Protein AF-A0A3D5ZNT5-F1 (afdb_monomer)

Sequence (59 aa):
MPTPHISAKAGDFAPTVLMPGDPLRAKYIAEHYLENPVLVNNVRGVQGYTGTYKGKRVS

Secondary structure (DSSP, 8-state)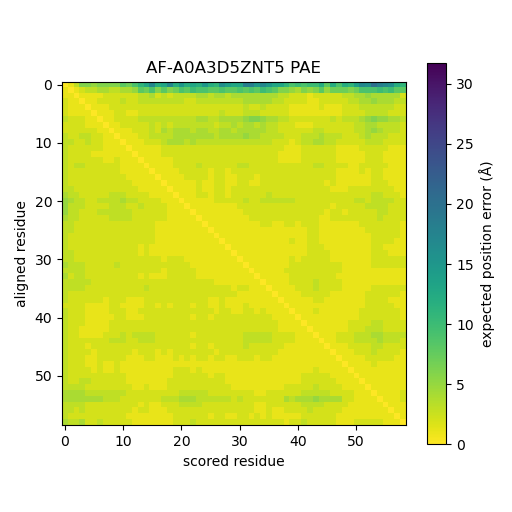:
---SS--PPTTTS-SS----SSHHHHHHHHHHH-EEEEEEE-GGG--EEEEEETTEEE-

pLDDT: mean 97.29, std 2.19, range [83.81, 98.69]

Nearest PDB structures (foldseek):
  4m7w-assembly1_A  TM=9.939E-01  e=1.487E-07  Leptotrichia buccalis C-1013-b
  2ac7-assembly1_B  TM=9.970E-01  e=3.534E-07  Bacillus cereus G9241
  3uaw-assembly1_A  TM=9.939E-01  e=3.534E-07  Bacillus cereus
  3uav-assembly1_A  TM=9.984E-01  e=4.613E-07  Bacillus cereus
  4d9h-assembly1_B  TM=9.901E-01  e=5.270E-07  Bacillus subtilis

Mean predicted aligned error: 2.06 Å

Foldseek 3Di:
DADLQFRADVPQAFPAEDDDPDQVVQVVCQVPAFDPWDFRGCRVHNTDIWGDGPNGIYD

Radius of gyration: 10.7 Å; Cα contacts (8 Å, |Δi|>4): 103; chains: 1; bounding box: 20×28×24 Å

Solvent-accessible surface area (backbone atoms only — not comparable to full-atom values): 3392 Å² total; per-residue (Å²): 114,57,52,102,68,41,66,34,54,82,80,56,60,37,97,46,72,70,83,66,91,48,36,68,54,39,49,51,48,33,74,74,60,31,48,79,55,39,82,49,25,57,46,95,65,49,45,39,45,22,24,30,46,96,88,38,62,35,42

Structure (mmCIF, N/CA/C/O backbone):
data_AF-A0A3D5ZNT5-F1
#
_entry.id   AF-A0A3D5ZNT5-F1
#
loop_
_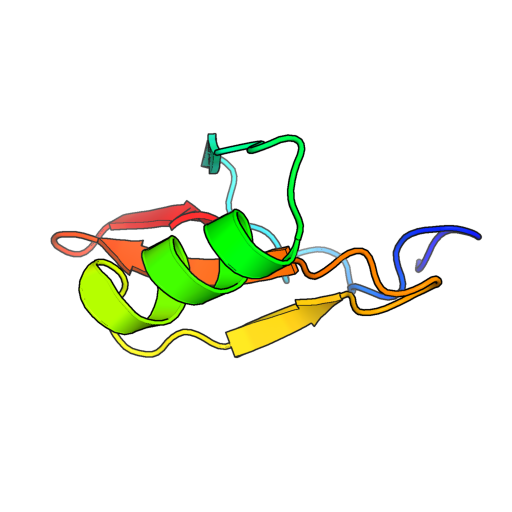atom_site.group_PDB
_atom_site.id
_atom_site.type_symbol
_atom_site.label_atom_id
_atom_site.label_alt_id
_atom_site.label_comp_id
_atom_site.label_asym_id
_atom_site.label_entity_id
_atom_site.label_seq_id
_atom_site.pdbx_PDB_ins_code
_atom_site.Cartn_x
_atom_site.Cartn_y
_atom_site.Cartn_z
_atom_site.occupancy
_atom_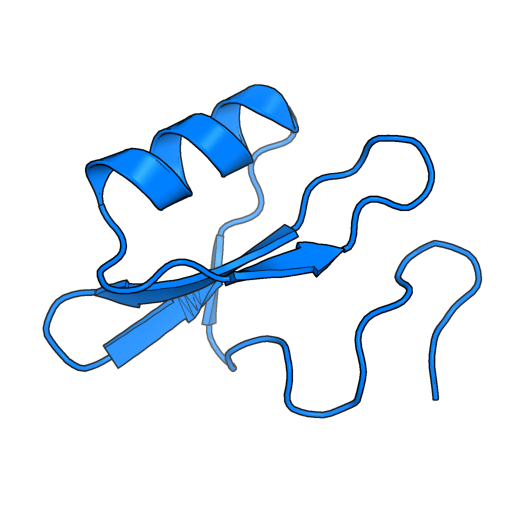site.B_iso_or_equiv
_atom_site.auth_seq_id
_atom_site.auth_comp_id
_atom_site.auth_asym_id
_atom_site.auth_atom_id
_atom_site.pdbx_PDB_model_num
ATOM 1 N N . MET A 1 1 ? 4.257 -17.841 -1.858 1.00 83.81 1 MET A N 1
ATOM 2 C CA . MET A 1 1 ? 5.449 -17.736 -2.726 1.00 83.81 1 MET A CA 1
ATOM 3 C C . MET A 1 1 ? 5.420 -16.372 -3.395 1.00 83.81 1 MET A C 1
ATOM 5 O O . MET A 1 1 ? 4.325 -15.974 -3.781 1.00 83.81 1 MET A O 1
ATOM 9 N N . PRO A 1 2 ? 6.551 -15.653 -3.481 1.00 90.94 2 PRO A N 1
ATOM 10 C CA . PRO A 1 2 ? 6.626 -14.396 -4.224 1.00 90.94 2 PRO A CA 1
ATOM 11 C C . PRO A 1 2 ? 6.388 -14.632 -5.723 1.00 90.94 2 PRO A C 1
ATOM 13 O O . PRO A 1 2 ? 6.550 -15.748 -6.219 1.00 90.94 2 PRO A O 1
ATOM 16 N N . THR A 1 3 ? 6.007 -13.579 -6.441 1.00 96.00 3 THR A N 1
ATOM 17 C CA . THR A 1 3 ? 5.813 -13.593 -7.900 1.00 96.00 3 THR A CA 1
ATOM 18 C C . THR A 1 3 ? 6.911 -12.772 -8.588 1.00 96.00 3 THR A C 1
ATOM 20 O O . THR A 1 3 ? 7.601 -12.003 -7.915 1.00 96.00 3 THR A O 1
ATOM 23 N N . PRO A 1 4 ? 7.065 -12.843 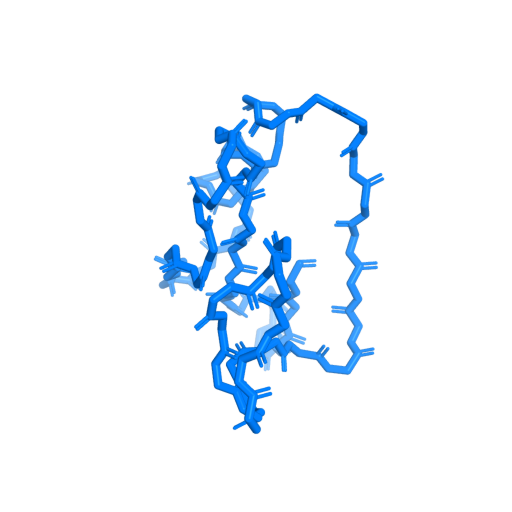-9.925 1.00 97.19 4 PRO A N 1
ATOM 24 C CA . PRO A 1 4 ? 8.086 -12.064 -10.637 1.00 97.19 4 PRO A CA 1
ATOM 25 C C . PRO A 1 4 ? 7.975 -10.534 -10.488 1.00 97.19 4 PRO A C 1
ATOM 27 O O . PRO A 1 4 ? 8.936 -9.820 -10.772 1.00 97.19 4 PRO A O 1
ATOM 30 N N . HIS A 1 5 ? 6.810 -10.019 -10.078 1.00 97.62 5 HIS A N 1
ATOM 31 C CA . HIS A 1 5 ? 6.525 -8.579 -9.990 1.00 97.62 5 HIS A CA 1
ATOM 32 C C . HIS A 1 5 ? 6.183 -8.111 -8.571 1.00 97.62 5 HIS A C 1
ATOM 34 O O . HIS A 1 5 ? 6.117 -6.908 -8.327 1.00 97.62 5 HIS A O 1
ATOM 40 N N . ILE A 1 6 ? 5.948 -9.046 -7.647 1.00 97.31 6 ILE A N 1
ATOM 41 C CA . ILE A 1 6 ? 5.527 -8.765 -6.275 1.00 97.31 6 ILE A CA 1
ATOM 42 C C . ILE A 1 6 ? 6.285 -9.707 -5.334 1.00 97.31 6 ILE A C 1
ATOM 44 O O . ILE A 1 6 ? 6.017 -10.912 -5.323 1.00 97.31 6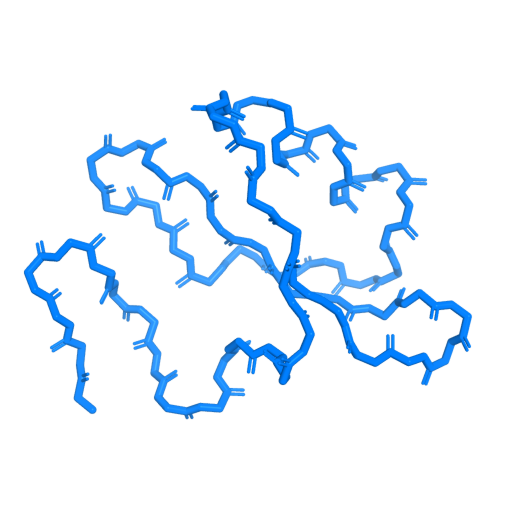 ILE A O 1
ATOM 48 N N . SER A 1 7 ? 7.217 -9.163 -4.545 1.00 96.19 7 SER A N 1
ATOM 49 C CA . SER A 1 7 ? 8.076 -9.923 -3.617 1.00 96.19 7 SER A CA 1
ATOM 50 C C . SER A 1 7 ? 7.429 -10.231 -2.263 1.00 96.19 7 SER A C 1
ATOM 52 O O . SER A 1 7 ? 8.047 -10.895 -1.432 1.00 96.19 7 SER A O 1
ATOM 54 N N . ALA A 1 8 ? 6.211 -9.742 -2.031 1.00 96.44 8 ALA A N 1
ATOM 55 C CA . ALA A 1 8 ? 5.480 -9.931 -0.785 1.00 96.44 8 ALA A CA 1
ATOM 56 C C . ALA A 1 8 ? 5.172 -11.415 -0.510 1.00 96.44 8 ALA A C 1
ATOM 58 O O . ALA A 1 8 ? 4.962 -12.224 -1.425 1.00 96.44 8 ALA A O 1
ATOM 59 N N . LYS A 1 9 ? 5.119 -11.777 0.771 1.00 95.44 9 LYS A N 1
ATOM 60 C CA . LYS A 1 9 ? 4.711 -13.102 1.243 1.00 95.44 9 LYS A CA 1
ATOM 61 C C . LYS A 1 9 ? 3.187 -13.204 1.305 1.00 95.44 9 LYS A C 1
ATOM 63 O O . LYS A 1 9 ? 2.455 -12.215 1.322 1.00 95.44 9 LYS A O 1
ATOM 68 N N . ALA A 1 10 ? 2.695 -14.441 1.357 1.00 93.69 10 ALA A N 1
ATOM 69 C CA . ALA A 1 10 ? 1.280 -14.678 1.607 1.00 93.69 10 ALA A CA 1
ATOM 70 C C . ALA A 1 10 ? 0.910 -14.101 2.981 1.00 93.69 10 ALA A C 1
ATOM 72 O O . ALA A 1 10 ? 1.569 -14.403 3.973 1.00 93.69 10 ALA A O 1
ATOM 73 N N . GLY A 1 11 ? -0.130 -13.269 3.016 1.00 94.69 11 GLY A N 1
ATOM 74 C CA . GLY A 1 11 ? -0.564 -12.584 4.229 1.00 94.69 11 GLY A CA 1
ATOM 75 C C . GLY A 1 11 ? 0.120 -11.244 4.500 1.00 94.69 11 GLY A C 1
ATOM 76 O O . GLY A 1 11 ? -0.247 -10.622 5.491 1.00 94.69 11 GLY A O 1
ATOM 77 N N . ASP A 1 12 ? 1.046 -10.770 3.655 1.00 96.88 12 ASP A N 1
ATOM 78 C CA . ASP A 1 12 ? 1.614 -9.414 3.764 1.00 96.88 12 ASP A CA 1
ATOM 79 C C . ASP A 1 12 ? 0.615 -8.344 3.299 1.00 96.88 12 ASP A C 1
ATOM 81 O O . ASP A 1 12 ? 0.489 -7.300 3.939 1.00 96.88 12 ASP A O 1
ATOM 85 N N . PHE A 1 13 ? -0.143 -8.625 2.236 1.00 97.88 13 PHE A N 1
ATOM 86 C CA . PHE A 1 13 ? -1.261 -7.794 1.787 1.00 97.88 13 PHE A CA 1
ATOM 87 C C . PHE A 1 13 ? -2.523 -8.037 2.620 1.00 97.88 13 PHE A C 1
ATOM 89 O O . PHE A 1 13 ? -2.793 -9.155 3.073 1.00 97.88 13 PHE A O 1
ATOM 96 N N . ALA A 1 14 ? -3.308 -6.981 2.807 1.00 97.94 14 ALA A N 1
ATOM 97 C CA . ALA A 1 14 ? -4.646 -7.059 3.367 1.00 97.94 14 ALA A CA 1
ATOM 98 C C . ALA A 1 14 ? -5.650 -7.630 2.343 1.00 97.94 14 ALA A C 1
ATOM 100 O O . ALA A 1 14 ? -5.410 -7.556 1.138 1.00 97.94 14 ALA A O 1
ATOM 101 N N . PRO A 1 15 ? -6.812 -8.142 2.789 1.00 97.50 15 PRO A N 1
ATOM 102 C CA . PRO A 1 15 ? -7.891 -8.534 1.877 1.00 97.50 15 PRO A CA 1
ATOM 103 C C . PRO A 1 15 ? -8.455 -7.368 1.048 1.00 97.50 15 PRO A C 1
ATOM 105 O O . PRO A 1 15 ? -8.950 -7.583 -0.054 1.00 97.50 15 PRO A O 1
ATOM 108 N N . THR A 1 16 ? -8.381 -6.141 1.575 1.00 98.19 16 THR A N 1
ATOM 109 C CA . THR A 1 16 ? -8.824 -4.915 0.898 1.00 98.19 16 THR A CA 1
ATOM 110 C C . THR A 1 16 ? -7.611 -4.119 0.435 1.00 98.19 16 THR A C 1
ATOM 112 O O . THR A 1 16 ? -6.779 -3.753 1.266 1.00 98.19 16 THR A O 1
ATOM 115 N N . VAL A 1 17 ? -7.541 -3.827 -0.867 1.00 98.12 17 VAL A N 1
ATOM 116 C CA . VAL A 1 17 ? -6.397 -3.157 -1.503 1.00 98.12 17 VAL A CA 1
ATOM 117 C C . VAL A 1 17 ? -6.852 -1.941 -2.313 1.00 98.12 17 VAL A C 1
ATOM 119 O O . VAL A 1 17 ? -7.761 -2.047 -3.139 1.00 98.12 17 VAL A O 1
ATOM 122 N N . LEU A 1 18 ? -6.206 -0.796 -2.106 1.00 98.12 18 LEU A N 1
ATOM 123 C CA . LEU A 1 18 ? -6.296 0.394 -2.947 1.00 98.12 18 LEU A CA 1
ATOM 124 C C . LEU A 1 18 ? -5.144 0.381 -3.958 1.00 98.12 18 LEU A C 1
ATOM 126 O O . LEU A 1 18 ? -3.982 0.252 -3.594 1.00 98.12 18 LEU A O 1
ATOM 130 N N . MET A 1 19 ? -5.457 0.536 -5.245 1.00 97.94 19 MET A N 1
ATOM 131 C CA . MET A 1 19 ? -4.474 0.393 -6.328 1.00 97.94 19 MET A CA 1
ATOM 132 C C . MET A 1 19 ? -4.304 1.700 -7.115 1.00 97.94 19 MET A C 1
ATOM 134 O O . MET A 1 19 ? -4.812 1.821 -8.233 1.00 97.94 19 MET A O 1
ATOM 138 N N . PRO A 1 20 ? -3.624 2.719 -6.556 1.00 97.38 20 PRO A N 1
ATOM 139 C CA . PRO A 1 20 ? -3.247 3.887 -7.338 1.00 97.38 20 PRO A CA 1
ATOM 140 C C . PRO A 1 20 ? -2.229 3.487 -8.416 1.00 97.38 20 PRO A C 1
ATOM 142 O O . PRO A 1 20 ? -1.323 2.699 -8.166 1.00 97.38 20 PRO A O 1
ATOM 145 N N . GLY A 1 21 ? -2.351 4.058 -9.617 1.00 97.44 21 GLY A N 1
ATOM 146 C CA . GLY A 1 21 ? -1.411 3.769 -10.709 1.00 97.44 21 GLY A CA 1
ATOM 147 C C . GLY A 1 21 ? 0.005 4.318 -10.486 1.00 97.44 21 GLY A C 1
ATOM 148 O O . GLY A 1 21 ? 0.957 3.790 -11.047 1.00 97.44 21 GLY A O 1
ATOM 149 N N . ASP A 1 22 ? 0.149 5.365 -9.669 1.00 97.50 22 ASP A N 1
ATOM 150 C CA . ASP A 1 22 ? 1.434 5.990 -9.339 1.00 97.50 22 ASP A CA 1
ATOM 151 C C . ASP A 1 22 ? 1.988 5.428 -8.009 1.00 97.50 22 ASP A C 1
ATOM 153 O O . ASP A 1 22 ? 1.343 5.607 -6.968 1.00 97.50 22 ASP A O 1
ATOM 157 N N . PRO A 1 23 ? 3.182 4.800 -7.996 1.00 96.56 23 PRO A N 1
ATOM 158 C CA . PRO A 1 23 ? 3.819 4.304 -6.775 1.00 96.56 23 PRO A CA 1
ATOM 159 C C . PRO A 1 23 ? 4.061 5.379 -5.710 1.00 96.56 23 PRO A C 1
ATOM 161 O O . PRO A 1 23 ? 3.949 5.101 -4.515 1.00 96.56 23 PRO A O 1
ATOM 164 N N . LEU A 1 24 ? 4.351 6.620 -6.112 1.00 97.06 24 LEU A N 1
ATOM 165 C CA . LEU A 1 24 ? 4.553 7.717 -5.163 1.00 97.06 24 LEU A CA 1
ATOM 166 C C . LEU A 1 24 ? 3.234 8.148 -4.519 1.00 97.06 24 LEU A C 1
ATOM 168 O O . LEU A 1 24 ? 3.219 8.581 -3.366 1.00 97.06 24 LEU A O 1
ATOM 172 N N . ARG A 1 25 ? 2.108 7.949 -5.215 1.00 98.44 25 ARG A N 1
ATOM 173 C CA . ARG A 1 25 ? 0.776 8.108 -4.626 1.00 98.44 25 ARG A CA 1
ATOM 174 C C . ARG A 1 25 ? 0.471 6.998 -3.623 1.00 98.44 25 ARG A C 1
ATOM 176 O O . ARG A 1 25 ? -0.114 7.297 -2.587 1.00 98.44 25 ARG A O 1
ATOM 183 N N . ALA A 1 26 ? 0.882 5.755 -3.886 1.00 98.38 26 ALA A N 1
ATOM 184 C CA . ALA A 1 26 ? 0.756 4.668 -2.909 1.00 98.38 26 ALA A CA 1
ATOM 185 C C . ALA A 1 26 ? 1.518 4.998 -1.617 1.00 98.38 26 ALA A C 1
ATOM 187 O O . ALA A 1 26 ? 0.957 4.894 -0.527 1.00 98.38 26 ALA A O 1
ATOM 188 N N . LYS A 1 27 ? 2.755 5.496 -1.747 1.00 98.25 27 LYS A N 1
ATOM 189 C CA . LYS A 1 27 ? 3.555 5.985 -0.617 1.00 98.25 27 LYS A CA 1
ATOM 190 C C . LYS A 1 27 ? 2.872 7.114 0.141 1.00 98.25 27 LYS A C 1
ATOM 192 O O . LYS A 1 27 ? 2.731 7.029 1.356 1.00 98.25 27 LYS A O 1
ATOM 197 N N . TYR A 1 28 ? 2.413 8.141 -0.576 1.00 98.56 28 TYR A N 1
ATOM 198 C CA . TYR A 1 28 ? 1.708 9.268 0.029 1.00 98.56 28 TYR A CA 1
ATOM 199 C C . TYR A 1 28 ? 0.492 8.798 0.838 1.00 98.56 28 TYR A C 1
ATOM 201 O O . TYR A 1 28 ? 0.330 9.199 1.988 1.00 98.56 28 TYR A O 1
ATOM 209 N N . ILE A 1 29 ? -0.330 7.908 0.269 1.00 98.50 29 ILE A N 1
ATOM 210 C CA . ILE A 1 29 ? -1.503 7.359 0.957 1.00 98.50 29 ILE A CA 1
ATOM 211 C C . ILE A 1 29 ? -1.082 6.589 2.216 1.00 98.50 29 ILE A C 1
ATOM 213 O O . ILE A 1 29 ? -1.671 6.784 3.279 1.00 98.50 29 ILE A O 1
ATOM 217 N N . ALA A 1 30 ? -0.055 5.746 2.111 1.00 98.44 30 ALA A N 1
ATOM 218 C CA . ALA A 1 30 ? 0.426 4.956 3.234 1.00 98.44 30 ALA A CA 1
ATOM 219 C C . ALA A 1 30 ? 0.923 5.831 4.394 1.00 98.44 30 ALA A C 1
ATOM 221 O O . ALA A 1 30 ? 0.539 5.593 5.533 1.00 98.44 30 ALA A O 1
ATOM 222 N N . GLU A 1 31 ? 1.715 6.866 4.109 1.00 98.12 31 GLU A N 1
ATOM 223 C CA . GLU A 1 31 ? 2.301 7.752 5.126 1.00 98.12 31 GLU A CA 1
ATOM 224 C C . GLU A 1 31 ? 1.274 8.673 5.802 1.00 98.12 31 GLU A C 1
ATOM 226 O O . GLU A 1 31 ? 1.469 9.056 6.953 1.00 98.12 31 GLU A O 1
ATOM 231 N N . HIS A 1 32 ? 0.190 9.036 5.108 1.00 98.44 32 HIS A N 1
ATOM 232 C CA . HIS A 1 32 ? -0.776 10.021 5.611 1.00 98.44 32 HIS A CA 1
ATOM 233 C C . HIS A 1 32 ? -2.052 9.406 6.191 1.00 98.44 32 HIS A C 1
ATOM 235 O O . HIS A 1 32 ? -2.702 10.041 7.022 1.00 98.44 32 HIS A O 1
ATOM 241 N N . TYR A 1 33 ? -2.445 8.207 5.750 1.00 98.38 33 TYR A N 1
ATOM 242 C CA . TYR A 1 33 ? -3.732 7.613 6.127 1.00 98.38 33 TYR A CA 1
ATOM 243 C C . TYR A 1 33 ? -3.608 6.280 6.857 1.00 98.38 33 TYR A C 1
ATOM 245 O O . TYR A 1 33 ? -4.529 5.932 7.594 1.00 98.38 33 TYR A O 1
ATOM 253 N N . LEU A 1 34 ? -2.529 5.519 6.660 1.00 98.50 34 LEU A N 1
ATOM 254 C CA . LEU A 1 34 ? -2.355 4.246 7.352 1.00 98.50 34 LEU A CA 1
ATOM 255 C C . LEU A 1 34 ? -1.579 4.455 8.653 1.00 98.50 34 LEU A C 1
ATOM 257 O O . LEU A 1 34 ? -0.561 5.138 8.705 1.00 98.50 34 LEU A O 1
ATOM 261 N N . GLU A 1 35 ? -2.038 3.803 9.707 1.00 98.62 35 GLU A N 1
ATOM 262 C CA . GLU A 1 35 ? -1.279 3.590 10.929 1.00 98.62 35 GLU A CA 1
ATOM 263 C C . GLU A 1 35 ? -0.320 2.408 10.716 1.00 98.62 35 GLU A C 1
ATOM 265 O O . GLU A 1 35 ? -0.695 1.386 10.133 1.00 98.62 35 GLU A O 1
ATOM 270 N N . ASN A 1 36 ? 0.916 2.538 11.207 1.00 97.75 36 ASN A N 1
ATOM 271 C CA . ASN A 1 36 ? 1.977 1.526 11.094 1.00 97.75 36 ASN A CA 1
ATOM 272 C C . ASN A 1 36 ? 2.165 0.960 9.664 1.00 97.75 36 ASN A C 1
ATOM 274 O O . ASN A 1 36 ? 2.136 -0.262 9.487 1.00 97.75 36 ASN A O 1
ATOM 278 N N . PRO A 1 37 ? 2.336 1.809 8.629 1.00 98.00 37 PRO A N 1
ATOM 279 C CA . PRO A 1 37 ? 2.512 1.332 7.265 1.00 98.00 37 PRO A CA 1
ATOM 280 C C . PRO A 1 37 ? 3.828 0.561 7.112 1.00 98.00 37 PRO A C 1
ATOM 282 O O . PRO A 1 37 ? 4.901 1.034 7.484 1.00 98.00 37 PRO A O 1
ATOM 285 N N . VAL A 1 38 ? 3.752 -0.614 6.495 1.00 98.25 38 VAL A N 1
ATOM 286 C CA . VAL A 1 38 ? 4.899 -1.458 6.146 1.00 98.25 38 VAL A CA 1
ATOM 287 C C . VAL A 1 38 ? 4.988 -1.556 4.630 1.00 98.25 38 VAL A C 1
ATOM 289 O O . VAL A 1 38 ? 4.009 -1.907 3.979 1.00 98.25 38 VAL A O 1
ATOM 292 N N . LEU A 1 39 ? 6.158 -1.267 4.058 1.00 98.06 39 LEU A N 1
ATOM 293 C CA . LEU A 1 39 ? 6.429 -1.491 2.636 1.00 98.06 39 LEU A CA 1
ATOM 294 C C . LEU A 1 39 ? 6.595 -2.996 2.385 1.00 98.06 39 LEU A C 1
ATOM 296 O O . LEU A 1 39 ? 7.586 -3.594 2.801 1.00 98.0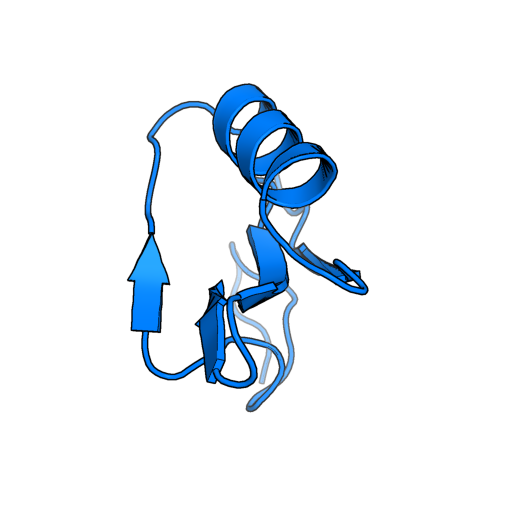6 39 LEU A O 1
ATOM 300 N N . VAL A 1 40 ? 5.631 -3.602 1.697 1.00 97.81 40 VAL A N 1
ATOM 301 C CA . VAL A 1 40 ? 5.596 -5.050 1.422 1.00 97.81 40 VAL A CA 1
ATOM 302 C C . VAL A 1 40 ? 6.081 -5.402 0.014 1.00 97.81 40 VAL A C 1
ATOM 304 O O . VAL A 1 40 ? 6.469 -6.542 -0.245 1.00 97.81 40 VAL A O 1
ATOM 307 N N . ASN A 1 41 ? 6.097 -4.433 -0.907 1.00 98.12 41 ASN A N 1
ATOM 308 C CA . ASN A 1 41 ? 6.646 -4.609 -2.249 1.00 98.12 41 ASN A CA 1
ATOM 309 C C . ASN A 1 41 ? 7.354 -3.348 -2.742 1.00 98.12 41 ASN A C 1
ATOM 311 O O . ASN A 1 41 ? 6.864 -2.247 -2.528 1.00 98.12 41 ASN A O 1
ATOM 315 N N . ASN A 1 42 ? 8.464 -3.527 -3.457 1.00 97.44 42 ASN A N 1
ATOM 316 C CA . ASN A 1 42 ? 9.124 -2.459 -4.217 1.00 97.44 42 ASN A CA 1
ATOM 317 C C . ASN A 1 42 ? 9.801 -2.990 -5.498 1.00 97.44 42 ASN A C 1
ATOM 319 O O . ASN A 1 42 ? 10.726 -2.385 -6.044 1.00 97.44 42 ASN A O 1
ATOM 323 N N . VAL A 1 43 ? 9.382 -4.165 -5.978 1.00 97.75 43 VAL A N 1
ATOM 324 C CA . VAL A 1 43 ? 9.919 -4.740 -7.216 1.00 97.75 43 VAL A CA 1
ATOM 325 C C . VAL A 1 43 ? 9.583 -3.802 -8.380 1.00 97.75 43 VAL A C 1
ATOM 327 O O . VAL A 1 43 ? 8.442 -3.366 -8.520 1.00 97.75 43 VAL A O 1
ATOM 330 N N . ARG A 1 44 ? 10.583 -3.470 -9.210 1.00 97.38 44 ARG A N 1
ATOM 331 C CA . ARG A 1 44 ? 10.466 -2.527 -10.347 1.00 97.38 44 ARG A CA 1
ATOM 332 C C . ARG A 1 44 ? 10.001 -1.111 -9.956 1.00 97.38 44 ARG A C 1
ATOM 334 O O . ARG A 1 44 ? 9.492 -0.388 -10.804 1.00 97.38 44 ARG A O 1
ATOM 341 N N . GLY A 1 45 ? 10.161 -0.718 -8.691 1.00 96.31 45 GLY A N 1
ATOM 342 C CA . GLY A 1 45 ? 9.681 0.572 -8.184 1.00 96.31 45 GLY A CA 1
ATOM 343 C C . GLY A 1 45 ? 8.171 0.626 -7.933 1.00 96.31 45 GLY A C 1
ATOM 344 O O . GLY A 1 45 ? 7.650 1.693 -7.618 1.00 96.31 45 GLY A O 1
ATOM 345 N N . VAL A 1 46 ? 7.460 -0.504 -8.051 1.00 97.62 46 VAL A N 1
ATOM 346 C CA . VAL A 1 46 ? 6.028 -0.599 -7.741 1.00 97.62 46 VAL A CA 1
ATOM 347 C C . VAL A 1 46 ? 5.867 -0.781 -6.237 1.00 97.62 46 VAL A C 1
ATOM 349 O O . VAL A 1 46 ? 5.975 -1.891 -5.710 1.00 97.62 46 VAL A O 1
ATOM 352 N N . GLN A 1 47 ? 5.643 0.330 -5.544 1.00 98.00 47 GLN A N 1
ATOM 353 C CA . GLN A 1 47 ? 5.520 0.355 -4.094 1.00 98.00 47 GLN A CA 1
ATOM 354 C C . GLN A 1 47 ? 4.145 -0.152 -3.654 1.00 98.00 47 GLN A C 1
ATOM 356 O O . GLN A 1 47 ? 3.117 0.337 -4.117 1.00 98.00 47 GLN A O 1
ATOM 361 N N . GLY A 1 48 ? 4.142 -1.139 -2.762 1.00 98.00 48 GLY A N 1
ATOM 362 C CA . GLY A 1 48 ? 2.945 -1.658 -2.105 1.00 98.00 48 GLY A CA 1
ATOM 363 C C . GLY A 1 48 ? 3.124 -1.595 -0.599 1.00 98.00 48 GLY A C 1
ATOM 364 O O . GLY A 1 48 ? 4.182 -1.980 -0.093 1.00 98.00 48 GLY A O 1
ATOM 365 N N . TYR A 1 49 ? 2.101 -1.125 0.105 1.00 98.56 49 TYR A N 1
ATOM 366 C CA . TYR A 1 49 ? 2.126 -0.944 1.549 1.00 98.56 49 TYR A CA 1
ATOM 367 C C . TYR A 1 49 ? 1.014 -1.752 2.208 1.00 98.56 49 TYR A C 1
ATOM 369 O O . TYR A 1 49 ? 0.030 -2.103 1.570 1.00 98.56 49 TYR A O 1
ATOM 377 N N . THR A 1 50 ? 1.169 -2.040 3.493 1.00 98.69 50 THR A N 1
ATOM 378 C CA . THR A 1 50 ? 0.090 -2.562 4.330 1.00 98.69 50 THR A CA 1
ATOM 379 C C . THR A 1 50 ? 0.158 -1.896 5.689 1.00 98.69 50 THR A C 1
ATOM 381 O O . THR A 1 50 ? 1.226 -1.846 6.293 1.00 98.69 50 THR A O 1
ATOM 384 N N . GLY A 1 51 ? -0.978 -1.427 6.189 1.00 98.44 51 GLY A N 1
ATOM 385 C CA . GLY A 1 51 ? -1.105 -0.852 7.526 1.00 98.44 51 GLY A CA 1
ATOM 386 C C . GLY A 1 51 ? -2.533 -0.991 8.042 1.00 98.44 51 GLY A C 1
ATOM 387 O O . GLY A 1 51 ? -3.296 -1.845 7.569 1.00 98.44 51 GLY A O 1
ATOM 388 N N . THR A 1 52 ? -2.910 -0.155 9.005 1.00 98.62 52 THR A N 1
ATOM 389 C CA . THR A 1 52 ? -4.278 -0.106 9.532 1.00 98.62 52 THR A CA 1
ATOM 390 C C . THR A 1 52 ? -4.936 1.246 9.290 1.00 98.62 52 THR A C 1
ATOM 392 O O . THR A 1 52 ? -4.352 2.289 9.535 1.00 98.62 52 THR A O 1
ATOM 395 N N . TYR A 1 53 ? -6.184 1.243 8.833 1.00 98.31 53 TYR A N 1
ATOM 396 C CA . TYR A 1 53 ? -7.035 2.427 8.758 1.00 98.31 53 TYR A CA 1
ATOM 397 C C . TYR A 1 53 ? -8.252 2.207 9.652 1.00 98.31 53 TYR A C 1
ATOM 399 O O . TYR A 1 53 ? -9.047 1.296 9.401 1.00 98.31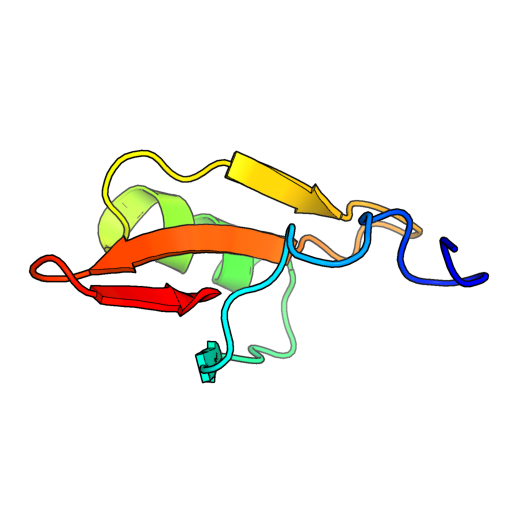 53 TYR A O 1
ATOM 407 N N . LYS A 1 54 ? -8.402 3.016 10.711 1.00 97.38 54 LYS A N 1
ATOM 408 C CA . LYS A 1 54 ? -9.513 2.904 11.680 1.00 97.38 54 LYS A CA 1
ATOM 409 C C . LYS A 1 54 ? -9.674 1.473 12.224 1.00 97.38 54 LYS A C 1
ATOM 411 O O . LYS A 1 54 ? -10.769 0.911 12.215 1.00 97.38 54 LYS A O 1
ATOM 416 N N . GLY A 1 55 ? -8.558 0.855 12.618 1.00 96.88 55 GLY A N 1
ATOM 417 C CA . GLY A 1 55 ? -8.516 -0.519 13.136 1.00 96.88 55 GLY A CA 1
ATOM 418 C C . GLY A 1 55 ? -8.705 -1.632 12.096 1.00 96.88 55 GLY A C 1
ATOM 419 O O . GLY A 1 55 ? -8.701 -2.806 12.460 1.00 96.88 55 GLY A O 1
ATOM 420 N N . LYS A 1 56 ? -8.859 -1.310 10.804 1.00 98.06 56 LYS A N 1
ATOM 421 C CA . LYS A 1 56 ? -8.983 -2.302 9.725 1.00 98.06 56 LYS A CA 1
ATOM 422 C C . LYS A 1 56 ? -7.693 -2.398 8.928 1.00 98.06 56 LYS A C 1
ATOM 424 O O . LYS A 1 56 ? -7.125 -1.379 8.555 1.00 98.06 56 LYS A O 1
ATOM 429 N N . ARG A 1 57 ? -7.254 -3.619 8.623 1.00 98.06 57 ARG A N 1
ATOM 430 C CA . ARG A 1 57 ? -6.078 -3.855 7.781 1.00 98.06 57 ARG A CA 1
ATOM 431 C C . ARG A 1 57 ? -6.393 -3.500 6.325 1.00 98.06 57 ARG A C 1
ATOM 433 O O . ARG A 1 57 ? -7.358 -4.031 5.775 1.00 98.06 57 ARG A O 1
ATOM 440 N N . VAL A 1 58 ? -5.593 -2.620 5.726 1.00 98.31 58 VAL A N 1
ATOM 441 C CA . VAL A 1 58 ? -5.744 -2.145 4.338 1.00 98.31 58 VAL A CA 1
ATOM 442 C C . VAL A 1 58 ? -4.363 -2.057 3.688 1.00 98.31 58 VAL A C 1
ATOM 444 O O . VAL A 1 58 ? -3.3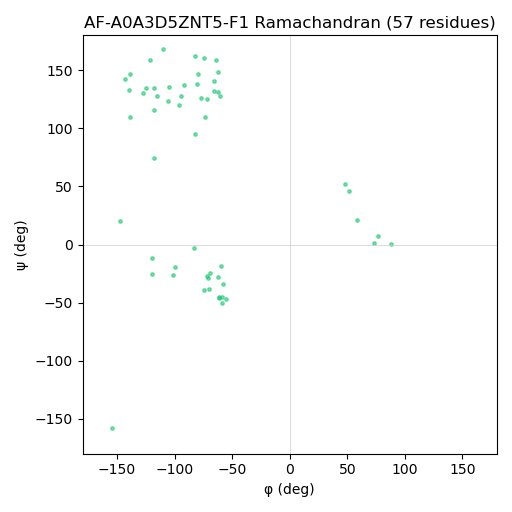74 -1.779 4.378 1.00 98.31 58 VAL A O 1
ATOM 447 N N . SER A 1 59 ? -4.310 -2.315 2.382 1.00 98.06 59 SER A N 1
ATOM 448 C CA . SER A 1 59 ? -3.117 -2.170 1.542 1.00 98.06 59 SER A CA 1
ATOM 449 C C 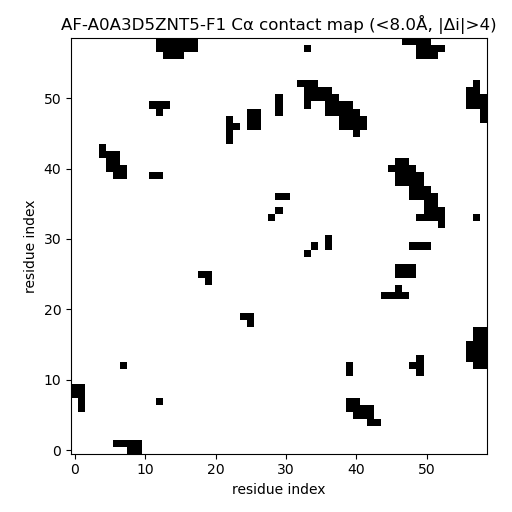. SER A 1 59 ? -3.313 -1.166 0.418 1.00 98.06 59 SER A C 1
ATOM 451 O O . SER A 1 59 ? -4.478 -0.992 0.002 1.00 98.06 59 SER A O 1
#